Protein AF-A0A950TER3-F1 (afdb_monomer)

Mean predicted aligned error: 9.9 Å

Foldseek 3Di:
DDDDDDDDDDPPPPPPPPPDPPVCPLVVLVVQCVPPNDVSDAQLSVLVNLCVQLDVDDDCSVVSVVLCVVQPGNLSSLVPDLVVQVVRPPDDPSSSVSSPVVVVVVD

Nearest PDB structures (foldseek):
  1x2i-assembly1_B  TM=7.973E-01  e=2.161E-01  Pyrococcus furiosus
  7ryh-assembly1_o  TM=2.540E-01  e=9.254E+00  Acinetobacter baumannii AB0057

Radius of gyration: 22.09 Å; Cα contacts (8 Å, |Δi|>4): 72; chains: 1; bounding box: 86×27×36 Å

Sequence (107 aa):
MGDGASDERGRRGNLAEAPPHYHGHRARLRQRFREAGAEALPDYELLEMVLYGAFARGDTKPLAKELIRRFGSFAEVVAAPEARLAEVPGVGESVITMLKVVHAAAA

Structure (mmCIF, N/CA/C/O backbone):
data_AF-A0A950TER3-F1
#
_entry.id   AF-A0A950TER3-F1
#
loop_
_atom_site.group_PDB
_atom_site.id
_atom_site.type_symbol
_atom_site.label_atom_id
_atom_site.label_alt_id
_atom_site.label_comp_id
_atom_site.label_asym_id
_atom_site.label_entity_id
_atom_site.label_seq_id
_atom_site.pdbx_PDB_ins_code
_atom_site.Cartn_x
_atom_site.Cartn_y
_atom_site.Cartn_z
_atom_site.occupancy
_atom_site.B_iso_or_equiv
_atom_site.auth_seq_id
_atom_site.auth_comp_id
_atom_site.auth_asym_id
_atom_site.auth_atom_id
_atom_site.pdbx_PDB_model_num
ATOM 1 N N . MET A 1 1 ? 69.741 -15.206 -22.185 1.00 47.53 1 MET A N 1
ATOM 2 C CA . MET A 1 1 ? 68.967 -13.960 -22.013 1.00 47.53 1 MET A CA 1
ATOM 3 C C . MET A 1 1 ? 67.670 -14.106 -22.785 1.00 47.53 1 MET A C 1
ATOM 5 O O . MET A 1 1 ? 67.732 -14.357 -23.980 1.00 47.53 1 MET A O 1
ATOM 9 N N . GLY A 1 2 ? 66.536 -14.042 -22.093 1.00 45.31 2 GLY A N 1
ATOM 10 C CA . GLY A 1 2 ? 65.201 -14.301 -22.635 1.00 45.31 2 GLY A CA 1
ATOM 11 C C . GLY A 1 2 ? 64.256 -14.646 -21.490 1.00 45.31 2 GLY A C 1
ATOM 12 O O . GLY A 1 2 ? 63.948 -15.812 -21.279 1.00 45.31 2 GLY A O 1
ATOM 13 N N . ASP A 1 3 ? 63.953 -13.618 -20.698 1.00 43.03 3 ASP A N 1
ATOM 14 C CA . ASP A 1 3 ? 63.203 -13.614 -19.440 1.00 43.03 3 ASP A CA 1
ATOM 15 C C . ASP A 1 3 ? 61.713 -13.978 -19.556 1.00 43.03 3 ASP A C 1
ATOM 17 O O . ASP A 1 3 ? 61.081 -13.732 -20.581 1.00 43.03 3 ASP A O 1
ATOM 21 N N . GLY A 1 4 ? 61.151 -14.410 -18.415 1.00 38.81 4 GLY A N 1
ATOM 22 C CA . GLY A 1 4 ? 59.763 -14.134 -18.005 1.00 38.81 4 GLY A CA 1
ATOM 23 C C . GLY A 1 4 ? 58.787 -15.290 -18.228 1.00 38.81 4 GLY A C 1
ATOM 24 O O . GLY A 1 4 ? 58.114 -15.336 -19.246 1.00 38.81 4 GLY A O 1
ATOM 25 N N . ALA A 1 5 ? 58.701 -16.322 -17.386 1.00 46.72 5 ALA A N 1
ATOM 26 C CA . ALA A 1 5 ? 58.279 -16.316 -15.980 1.00 46.72 5 ALA A CA 1
ATOM 27 C C . ALA A 1 5 ? 56.917 -15.627 -15.725 1.00 46.72 5 ALA A C 1
ATOM 29 O O . ALA A 1 5 ? 56.823 -14.405 -15.628 1.00 46.72 5 ALA A O 1
ATOM 30 N N . SER A 1 6 ? 55.919 -16.491 -15.498 1.00 47.41 6 SER A N 1
ATOM 31 C CA . SER A 1 6 ? 54.804 -16.311 -14.557 1.00 47.41 6 SER A CA 1
ATOM 32 C C . SER A 1 6 ? 53.576 -15.530 -15.037 1.00 47.41 6 SER A C 1
ATOM 34 O O . SER A 1 6 ? 53.396 -14.342 -14.767 1.00 47.41 6 SER A O 1
ATOM 36 N N . ASP A 1 7 ? 52.678 -16.305 -15.653 1.00 52.28 7 ASP A N 1
ATOM 37 C CA . ASP A 1 7 ? 51.229 -16.255 -15.425 1.00 52.28 7 ASP A CA 1
ATOM 38 C C . ASP A 1 7 ? 50.915 -16.248 -13.906 1.00 52.28 7 ASP A C 1
ATOM 40 O O . ASP A 1 7 ? 51.741 -16.680 -13.105 1.00 52.28 7 ASP A O 1
ATOM 44 N N . GLU A 1 8 ? 49.731 -15.771 -13.520 1.00 48.38 8 GLU A N 1
ATOM 45 C CA . GLU A 1 8 ? 49.233 -15.549 -12.145 1.00 48.38 8 GLU A CA 1
ATOM 46 C C . GLU A 1 8 ? 49.584 -14.215 -11.461 1.00 48.38 8 GLU A C 1
ATOM 48 O O . GLU A 1 8 ? 50.263 -14.175 -10.437 1.00 48.38 8 GLU A O 1
ATOM 53 N N . ARG A 1 9 ? 48.973 -13.103 -11.896 1.00 42.94 9 ARG A N 1
ATOM 54 C CA . ARG A 1 9 ? 48.644 -11.998 -10.969 1.00 42.94 9 ARG A CA 1
ATOM 55 C C . ARG A 1 9 ? 47.291 -11.354 -11.277 1.00 42.94 9 ARG A C 1
ATOM 57 O O . ARG A 1 9 ? 47.178 -10.424 -12.063 1.00 42.94 9 ARG A O 1
ATOM 64 N N . GLY A 1 10 ? 46.277 -11.804 -10.537 1.00 41.12 10 GLY A N 1
ATOM 65 C CA . GLY A 1 10 ? 45.333 -10.888 -9.897 1.00 41.12 10 GLY A CA 1
ATOM 66 C C . GLY A 1 10 ? 44.169 -10.370 -10.737 1.00 41.12 10 GLY A C 1
ATOM 67 O O . GLY A 1 10 ? 43.985 -9.162 -10.847 1.00 41.12 10 GLY A O 1
ATOM 68 N N . ARG A 1 11 ? 43.271 -11.262 -11.173 1.00 50.19 11 ARG A N 1
ATOM 69 C CA . ARG A 1 11 ? 41.850 -10.912 -11.355 1.00 50.19 11 ARG A CA 1
ATOM 70 C C . ARG A 1 11 ? 41.221 -10.612 -9.987 1.00 50.19 11 ARG A C 1
ATOM 72 O O . ARG A 1 11 ? 40.426 -11.388 -9.467 1.00 50.19 11 ARG A O 1
ATOM 79 N N . ARG A 1 12 ? 41.588 -9.484 -9.374 1.00 49.56 12 ARG A N 1
ATOM 80 C CA . ARG A 1 12 ? 40.778 -8.890 -8.310 1.00 49.56 12 ARG A CA 1
ATOM 81 C C . ARG A 1 12 ? 39.575 -8.270 -8.997 1.00 49.56 12 ARG A C 1
ATOM 83 O O . ARG A 1 12 ? 39.641 -7.147 -9.487 1.00 49.56 12 ARG A O 1
ATOM 90 N N . GLY A 1 13 ? 38.508 -9.061 -9.089 1.00 44.25 13 GLY A N 1
ATOM 91 C CA . GLY A 1 13 ? 37.179 -8.546 -9.360 1.00 44.25 13 GLY A CA 1
ATOM 92 C C . GLY A 1 13 ? 36.923 -7.419 -8.374 1.00 44.25 13 GLY A C 1
ATOM 93 O O . GLY A 1 13 ? 36.813 -7.653 -7.172 1.00 44.25 13 GLY A O 1
ATOM 94 N N . ASN A 1 14 ? 36.906 -6.192 -8.882 1.00 48.75 14 ASN A N 1
ATOM 95 C CA . ASN A 1 14 ? 36.365 -5.088 -8.127 1.00 48.75 14 ASN A CA 1
ATOM 96 C C . ASN A 1 14 ? 34.866 -5.384 -8.069 1.00 48.75 14 ASN A C 1
ATOM 98 O O . ASN A 1 14 ? 34.182 -5.283 -9.091 1.00 48.75 14 ASN A O 1
ATOM 102 N N . LEU A 1 15 ? 34.394 -5.887 -6.924 1.00 54.62 15 LEU A N 1
ATOM 103 C CA . LEU A 1 15 ? 32.974 -5.977 -6.626 1.00 54.62 15 LEU A CA 1
ATOM 104 C C . LEU A 1 15 ? 32.456 -4.546 -6.687 1.00 54.62 15 LEU A C 1
ATOM 106 O O . LEU A 1 15 ? 32.565 -3.800 -5.719 1.00 54.62 15 LEU A O 1
ATOM 110 N N . ALA A 1 16 ? 31.972 -4.154 -7.863 1.00 51.31 16 ALA A N 1
ATOM 111 C CA . ALA A 1 16 ? 31.162 -2.969 -8.008 1.00 51.31 16 ALA A CA 1
ATOM 112 C C . ALA A 1 16 ? 30.045 -3.120 -6.978 1.00 51.31 16 ALA A C 1
ATOM 114 O O . ALA A 1 16 ? 29.252 -4.061 -7.071 1.00 51.31 16 ALA A O 1
ATOM 115 N N . GLU A 1 17 ? 30.059 -2.259 -5.959 1.00 54.59 17 GLU A N 1
ATOM 116 C CA . GLU A 1 17 ? 28.953 -2.116 -5.024 1.00 54.59 17 GLU A CA 1
ATOM 117 C C . GLU A 1 17 ? 27.681 -2.081 -5.862 1.00 54.59 17 GLU A C 1
ATOM 119 O O . GLU A 1 17 ? 27.512 -1.208 -6.720 1.00 54.59 17 GLU A O 1
ATOM 124 N N . ALA A 1 18 ? 26.852 -3.116 -5.705 1.00 49.53 18 ALA A N 1
ATOM 125 C CA . ALA A 1 18 ? 25.648 -3.249 -6.496 1.00 49.53 18 ALA A CA 1
ATOM 126 C C . ALA A 1 18 ? 24.857 -1.943 -6.334 1.00 49.53 18 ALA A C 1
ATOM 128 O O . ALA A 1 18 ? 24.638 -1.511 -5.196 1.00 49.53 18 ALA A O 1
ATOM 129 N N . PRO A 1 19 ? 24.467 -1.281 -7.437 1.00 48.09 19 PRO A N 1
ATOM 130 C CA . PRO A 1 19 ? 23.747 -0.025 -7.347 1.00 48.09 19 PRO A CA 1
ATOM 131 C C . PRO A 1 19 ? 22.515 -0.216 -6.453 1.00 48.09 19 PRO A C 1
ATOM 133 O O . PRO A 1 19 ? 21.927 -1.304 -6.469 1.00 48.09 19 PRO A O 1
ATOM 136 N N . PRO A 1 20 ? 22.122 0.811 -5.675 1.00 54.31 20 PRO A N 1
ATOM 137 C CA . PRO A 1 20 ? 21.060 0.703 -4.685 1.00 54.31 20 PRO A CA 1
ATOM 138 C C . PRO A 1 20 ? 19.860 -0.057 -5.257 1.00 54.31 20 PRO A C 1
ATOM 140 O O . PRO A 1 20 ? 19.307 0.347 -6.283 1.00 54.31 20 PRO A O 1
ATOM 143 N N . HIS A 1 21 ? 19.468 -1.161 -4.611 1.00 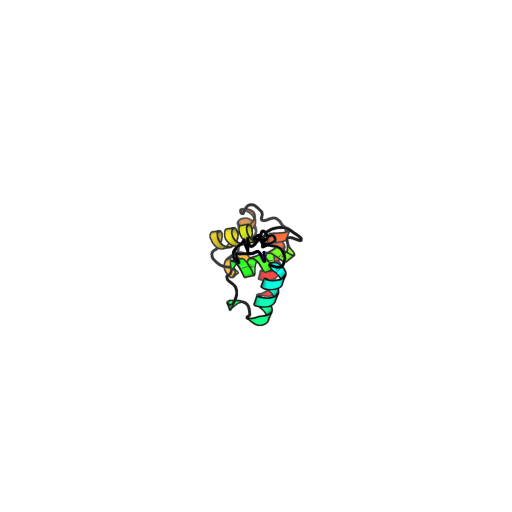57.06 21 HIS A N 1
ATOM 144 C CA . HIS A 1 21 ? 18.475 -2.124 -5.119 1.00 57.06 21 HIS A CA 1
ATOM 145 C C . HIS A 1 21 ? 17.118 -1.505 -5.518 1.00 57.06 21 HIS A C 1
ATOM 147 O O . HIS A 1 21 ? 16.329 -2.139 -6.223 1.00 57.06 21 HIS A O 1
ATOM 153 N N . TYR A 1 22 ? 16.861 -0.260 -5.113 1.00 56.94 22 TYR A N 1
ATOM 154 C CA . TYR A 1 22 ? 15.691 0.551 -5.442 1.00 56.94 22 TYR A CA 1
ATOM 155 C C . TYR A 1 22 ? 15.662 1.008 -6.912 1.00 56.94 22 TYR A C 1
ATOM 157 O O . TYR A 1 22 ? 14.581 1.146 -7.495 1.00 56.94 22 TYR A O 1
ATOM 165 N N . HIS A 1 23 ? 16.824 1.226 -7.543 1.00 59.94 23 HIS A N 1
ATOM 166 C CA . HIS A 1 23 ? 16.890 1.652 -8.940 1.00 59.94 23 HIS A CA 1
ATOM 167 C C . HIS A 1 23 ? 16.435 0.501 -9.852 1.00 59.94 23 HIS A C 1
ATOM 169 O O . HIS A 1 23 ? 17.014 -0.585 -9.912 1.00 59.94 23 HIS A O 1
ATOM 175 N N . GLY A 1 24 ? 15.300 0.714 -10.516 1.00 85.69 24 GLY A N 1
ATOM 176 C CA . GLY A 1 24 ? 14.664 -0.276 -11.383 1.00 85.69 24 GLY A CA 1
ATOM 177 C C . GLY A 1 24 ? 13.745 -1.278 -10.678 1.00 85.69 24 GLY A C 1
ATOM 178 O O . GLY A 1 24 ? 13.045 -1.998 -11.383 1.00 85.69 24 GLY A O 1
ATOM 179 N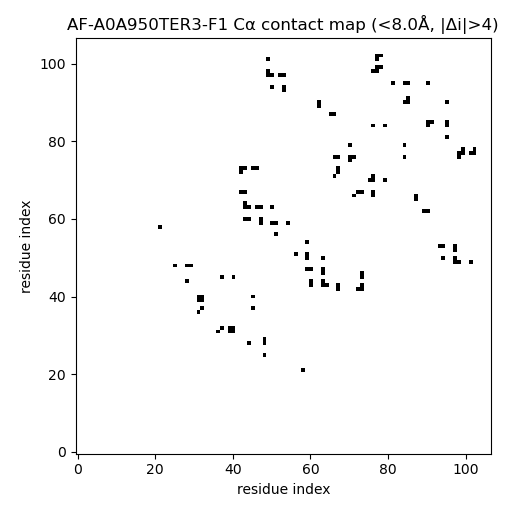 N . HIS A 1 25 ? 13.655 -1.305 -9.339 1.00 91.25 25 HIS A N 1
ATOM 180 C CA . HIS A 1 25 ? 12.724 -2.208 -8.631 1.00 91.25 25 HIS A CA 1
ATOM 181 C C . HIS A 1 25 ? 11.282 -1.986 -9.082 1.00 91.25 25 HIS A C 1
ATOM 183 O O . HIS A 1 25 ? 10.636 -2.917 -9.554 1.00 91.25 25 HIS A O 1
ATOM 189 N N . ARG A 1 26 ? 10.830 -0.723 -9.094 1.00 93.75 26 ARG A N 1
ATOM 190 C CA . ARG A 1 26 ? 9.479 -0.367 -9.559 1.00 93.75 26 ARG A CA 1
ATOM 191 C C . ARG A 1 26 ? 9.210 -0.830 -10.996 1.00 93.75 26 ARG A C 1
ATOM 193 O O . ARG A 1 26 ? 8.097 -1.233 -11.315 1.00 93.75 26 ARG A O 1
ATOM 200 N N . ALA A 1 27 ? 10.218 -0.761 -11.870 1.00 94.06 27 ALA A N 1
ATOM 201 C CA . ALA A 1 27 ? 10.095 -1.183 -13.265 1.00 94.06 27 ALA A CA 1
ATOM 202 C C . ALA A 1 27 ? 10.017 -2.711 -13.389 1.00 94.06 27 ALA A C 1
ATOM 204 O O . ALA A 1 27 ? 9.092 -3.211 -14.025 1.00 94.06 27 ALA A O 1
ATOM 205 N N . ARG A 1 28 ? 10.921 -3.441 -12.721 1.00 94.69 28 ARG A N 1
ATOM 206 C CA . ARG A 1 28 ? 10.919 -4.913 -12.678 1.00 94.69 28 ARG A CA 1
ATOM 207 C C . ARG A 1 28 ? 9.635 -5.460 -12.065 1.00 94.69 28 ARG A C 1
ATOM 209 O O . ARG A 1 28 ? 9.116 -6.468 -12.526 1.00 94.69 28 ARG A O 1
ATOM 216 N N . LEU A 1 29 ? 9.108 -4.791 -11.044 1.00 95.75 29 LEU A N 1
ATOM 217 C CA . LEU A 1 29 ? 7.885 -5.210 -10.378 1.00 95.75 29 LEU A CA 1
ATOM 218 C C . LEU A 1 29 ? 6.654 -5.032 -11.277 1.00 95.75 29 LEU A C 1
ATOM 220 O O . LEU A 1 29 ? 5.893 -5.976 -11.464 1.00 95.75 29 LEU A O 1
ATOM 224 N N . ARG A 1 30 ? 6.527 -3.874 -11.943 1.00 95.94 30 ARG A N 1
ATOM 225 C CA . ARG A 1 30 ? 5.496 -3.659 -12.974 1.00 95.94 30 ARG A CA 1
ATOM 226 C C . ARG A 1 30 ? 5.616 -4.630 -14.146 1.00 95.94 30 ARG A C 1
ATOM 228 O O . ARG A 1 30 ? 4.605 -4.992 -14.736 1.00 95.94 30 ARG A O 1
ATOM 235 N N . GLN A 1 31 ? 6.837 -4.995 -14.530 1.00 97.12 31 GLN A N 1
ATOM 236 C CA . GLN A 1 31 ? 7.063 -5.977 -15.585 1.00 97.12 31 GLN A CA 1
ATOM 237 C C . GLN A 1 31 ? 6.546 -7.354 -15.160 1.00 97.12 31 GLN A C 1
ATOM 239 O O . GLN A 1 31 ? 5.665 -7.879 -15.832 1.00 97.12 31 GLN A O 1
ATOM 244 N N . ARG A 1 32 ? 6.992 -7.865 -14.004 1.00 97.50 32 ARG A N 1
ATOM 245 C CA . ARG A 1 32 ? 6.524 -9.144 -13.448 1.00 97.50 32 ARG A CA 1
ATOM 246 C C . ARG A 1 32 ? 5.001 -9.205 -13.329 1.00 97.50 32 ARG A C 1
ATOM 248 O O . ARG A 1 32 ? 4.411 -10.177 -13.779 1.00 97.50 32 ARG A O 1
ATOM 255 N N . PHE A 1 33 ? 4.368 -8.153 -12.804 1.00 97.56 33 PHE A N 1
ATOM 256 C CA . PHE A 1 33 ? 2.907 -8.095 -12.692 1.00 97.56 33 PHE A CA 1
ATOM 257 C C . PHE A 1 33 ? 2.202 -8.217 -14.051 1.00 97.56 33 PHE A C 1
ATOM 259 O O . PHE A 1 33 ? 1.226 -8.945 -14.180 1.00 97.56 33 PHE A O 1
ATOM 266 N N . ARG A 1 34 ? 2.691 -7.516 -15.082 1.00 97.44 34 ARG A N 1
ATOM 267 C CA . ARG A 1 34 ? 2.078 -7.555 -16.421 1.00 97.44 34 ARG A CA 1
ATOM 268 C C . ARG A 1 34 ? 2.301 -8.878 -17.150 1.00 97.44 34 ARG A C 1
ATOM 270 O O . ARG A 1 34 ? 1.466 -9.250 -17.962 1.00 97.44 34 ARG A O 1
ATOM 277 N N . GLU A 1 35 ? 3.421 -9.546 -16.896 1.00 97.88 35 GLU A N 1
ATOM 278 C CA . GLU A 1 35 ? 3.779 -10.804 -17.559 1.00 97.88 35 GLU A CA 1
ATOM 279 C C . GLU A 1 35 ? 3.140 -12.023 -16.889 1.00 97.88 35 GLU A C 1
ATOM 281 O O . GLU A 1 35 ? 2.691 -12.932 -17.581 1.00 97.88 35 GLU A O 1
ATOM 286 N N . ALA A 1 36 ? 3.097 -12.047 -15.555 1.00 96.75 36 ALA A N 1
ATOM 287 C CA . ALA A 1 36 ? 2.731 -13.232 -14.781 1.00 96.75 36 ALA A CA 1
ATOM 288 C C . ALA A 1 36 ? 1.511 -13.031 -13.860 1.00 96.75 36 ALA A C 1
ATOM 290 O O . ALA A 1 36 ? 1.069 -13.978 -13.213 1.00 96.75 36 ALA A O 1
ATOM 291 N N . GLY A 1 37 ? 0.935 -11.826 -13.823 1.00 96.44 37 GLY A N 1
ATOM 292 C CA . GLY A 1 37 ? -0.260 -11.518 -13.041 1.00 96.44 37 GLY A CA 1
ATOM 293 C C . GLY A 1 37 ? 0.002 -11.310 -11.547 1.00 96.44 37 GLY A C 1
ATOM 294 O O . GLY A 1 37 ? 1.145 -11.238 -11.091 1.00 96.44 37 GLY A O 1
ATOM 295 N N . ALA A 1 38 ? -1.088 -11.180 -10.786 1.00 94.75 38 ALA A N 1
ATOM 296 C CA . ALA A 1 38 ? -1.043 -10.897 -9.351 1.00 94.75 38 ALA A CA 1
ATOM 297 C C . ALA A 1 38 ? -0.444 -12.053 -8.533 1.00 94.75 38 ALA A C 1
ATOM 299 O O . ALA A 1 38 ? 0.369 -11.802 -7.652 1.00 94.75 38 ALA A O 1
ATOM 300 N N . GLU A 1 39 ? -0.765 -13.301 -8.886 1.00 95.44 39 GLU A N 1
ATOM 301 C CA . GLU A 1 39 ? -0.300 -14.516 -8.187 1.00 95.44 39 GLU A CA 1
ATOM 302 C C . GLU A 1 39 ? 1.225 -14.704 -8.222 1.00 95.44 39 GLU A C 1
ATOM 304 O O . GLU A 1 39 ? 1.800 -15.441 -7.424 1.00 95.44 39 GLU A O 1
ATOM 309 N N . ALA A 1 40 ? 1.907 -14.033 -9.153 1.00 94.88 40 ALA A N 1
ATOM 310 C CA . ALA A 1 40 ? 3.361 -14.063 -9.255 1.00 94.88 40 ALA A CA 1
ATOM 311 C C . ALA A 1 40 ? 4.061 -13.136 -8.249 1.00 94.88 40 ALA A C 1
ATOM 313 O O . ALA A 1 40 ? 5.295 -13.131 -8.174 1.00 94.88 40 ALA A O 1
ATOM 314 N N . LEU A 1 41 ? 3.301 -12.323 -7.513 1.00 97.31 41 LEU A N 1
ATOM 315 C CA . LEU A 1 41 ? 3.812 -11.369 -6.545 1.00 97.31 41 LEU A CA 1
ATOM 316 C C . LEU A 1 41 ? 3.284 -11.694 -5.144 1.00 97.31 41 LEU A C 1
ATOM 318 O O . LEU A 1 41 ? 2.094 -11.934 -4.975 1.00 97.31 41 LEU A O 1
ATOM 322 N N . PRO A 1 42 ? 4.135 -11.641 -4.109 1.00 97.94 42 PRO A N 1
ATOM 323 C CA . PRO A 1 42 ? 3.652 -11.657 -2.741 1.00 97.94 42 PRO A CA 1
ATOM 324 C C . PRO A 1 42 ? 2.880 -10.366 -2.435 1.00 97.94 42 PRO A C 1
ATOM 326 O O . PRO A 1 42 ? 3.183 -9.296 -2.968 1.00 97.94 42 PRO A O 1
ATOM 329 N N . ASP A 1 43 ? 1.956 -10.440 -1.482 1.00 98.38 43 ASP A N 1
ATOM 330 C CA . ASP A 1 43 ? 1.066 -9.340 -1.094 1.00 98.38 43 ASP A CA 1
ATOM 331 C C . ASP A 1 43 ? 1.766 -8.005 -0.828 1.00 98.38 43 ASP A C 1
ATOM 333 O O . ASP A 1 43 ? 1.284 -6.948 -1.234 1.00 98.38 43 ASP A O 1
ATOM 337 N N . TYR A 1 44 ? 2.925 -8.028 -0.164 1.00 98.50 44 TYR A N 1
ATOM 338 C CA . TYR A 1 44 ? 3.654 -6.792 0.117 1.00 98.50 44 TYR A CA 1
ATOM 339 C C . TYR A 1 44 ? 4.199 -6.142 -1.163 1.00 98.50 44 TYR A C 1
ATOM 341 O O . TYR A 1 44 ? 4.305 -4.922 -1.213 1.00 98.50 44 TYR A O 1
ATOM 349 N N . GLU A 1 45 ? 4.520 -6.915 -2.204 1.00 98.25 45 GLU A N 1
ATOM 350 C CA . GLU A 1 45 ? 4.948 -6.367 -3.492 1.00 98.25 45 GLU A CA 1
ATOM 351 C C . GLU A 1 45 ? 3.753 -5.792 -4.275 1.00 98.25 45 GLU A C 1
ATOM 353 O O . GLU A 1 45 ? 3.873 -4.720 -4.870 1.00 98.25 45 GLU A O 1
ATOM 358 N N . LEU A 1 46 ? 2.573 -6.423 -4.212 1.00 98.06 46 LEU A N 1
ATOM 359 C CA . LEU A 1 46 ? 1.335 -5.816 -4.728 1.00 98.06 46 LEU A CA 1
ATOM 360 C C . LEU A 1 46 ? 1.044 -4.486 -4.022 1.00 98.06 46 LEU A C 1
ATOM 362 O O . LEU A 1 46 ? 0.727 -3.480 -4.660 1.00 98.06 46 LEU A O 1
ATOM 366 N N . LEU A 1 47 ? 1.239 -4.451 -2.706 1.00 98.44 47 LEU A N 1
ATOM 367 C CA . LEU A 1 47 ? 1.050 -3.250 -1.908 1.00 98.44 47 LEU A CA 1
ATOM 368 C C . LEU A 1 47 ? 2.080 -2.162 -2.233 1.00 98.44 47 LEU A C 1
ATOM 370 O O . LEU A 1 47 ? 1.712 -0.995 -2.345 1.00 98.44 47 LEU A O 1
ATOM 374 N N . GLU A 1 48 ? 3.349 -2.512 -2.461 1.00 98.12 48 GLU A N 1
ATOM 375 C CA . GLU A 1 48 ? 4.350 -1.559 -2.953 1.00 98.12 48 GLU A CA 1
ATOM 376 C C . GLU A 1 48 ? 3.884 -0.871 -4.246 1.00 98.12 48 GLU A C 1
ATOM 378 O O . GLU A 1 48 ? 4.016 0.348 -4.362 1.00 98.12 48 GLU A O 1
ATOM 383 N N . MET A 1 49 ? 3.291 -1.612 -5.191 1.00 96.94 49 MET A N 1
ATOM 384 C CA . MET A 1 49 ? 2.786 -1.033 -6.442 1.00 96.94 49 MET A CA 1
ATOM 385 C C . MET A 1 49 ? 1.694 0.013 -6.214 1.00 96.94 49 MET A C 1
ATOM 387 O O . MET A 1 49 ? 1.718 1.057 -6.868 1.00 96.94 49 MET A O 1
ATOM 391 N N . VAL A 1 50 ? 0.784 -0.228 -5.269 1.00 97.50 50 VAL A N 1
ATOM 392 C CA . VAL A 1 50 ? -0.236 0.751 -4.867 1.00 97.50 50 VAL A CA 1
ATOM 393 C C . VAL A 1 50 ? 0.424 1.976 -4.228 1.00 97.50 50 VAL A C 1
ATOM 395 O O . VAL A 1 50 ? 0.156 3.114 -4.617 1.00 97.50 50 VAL A O 1
ATOM 398 N N . LEU A 1 51 ? 1.369 1.765 -3.308 1.00 97.69 51 LEU A N 1
ATOM 399 C CA . LEU A 1 51 ? 2.083 2.843 -2.616 1.00 97.69 51 LEU A CA 1
ATOM 400 C C . LEU A 1 51 ? 2.924 3.713 -3.561 1.00 97.69 51 LEU A C 1
ATOM 402 O O . LEU A 1 51 ? 3.183 4.877 -3.254 1.00 97.69 51 LEU A O 1
ATOM 406 N N . TYR A 1 52 ? 3.307 3.221 -4.740 1.00 95.69 52 TYR A N 1
ATOM 407 C CA . TYR A 1 52 ? 3.974 4.047 -5.747 1.00 95.69 52 TYR A CA 1
ATOM 408 C C . TYR A 1 52 ? 3.117 5.218 -6.242 1.00 95.69 52 TYR A C 1
ATOM 410 O O . TYR A 1 52 ? 3.692 6.221 -6.662 1.00 95.69 52 TYR A O 1
ATOM 418 N N . GLY A 1 53 ? 1.786 5.108 -6.176 1.00 94.06 53 GLY A N 1
ATOM 419 C CA . GLY A 1 53 ? 0.865 6.206 -6.478 1.00 94.06 53 GLY A CA 1
ATOM 420 C C . GLY A 1 53 ? 0.819 7.277 -5.383 1.00 94.06 53 GLY A C 1
ATOM 421 O O . GLY A 1 53 ? 0.571 8.440 -5.682 1.00 94.06 53 GLY A O 1
ATOM 422 N N . ALA A 1 54 ? 1.105 6.906 -4.131 1.00 96.19 54 ALA A N 1
ATOM 423 C CA . ALA A 1 54 ? 1.151 7.831 -2.998 1.00 96.19 54 ALA A CA 1
ATOM 424 C C . ALA A 1 54 ? 2.541 8.466 -2.798 1.00 96.19 54 ALA A C 1
ATOM 426 O O . ALA A 1 54 ? 2.646 9.589 -2.309 1.00 96.19 54 ALA A O 1
ATOM 427 N N . PHE A 1 55 ? 3.610 7.767 -3.196 1.00 94.19 55 PHE A N 1
ATOM 428 C CA . PHE A 1 55 ? 4.995 8.206 -3.019 1.00 94.19 55 PHE A CA 1
ATOM 429 C C . PHE A 1 55 ? 5.739 8.329 -4.352 1.00 94.19 55 PHE A C 1
ATOM 431 O O . PHE A 1 55 ? 6.145 7.328 -4.958 1.00 94.19 55 PHE A O 1
ATOM 438 N N . ALA A 1 56 ? 6.033 9.572 -4.751 1.00 89.25 56 ALA A N 1
ATOM 439 C CA 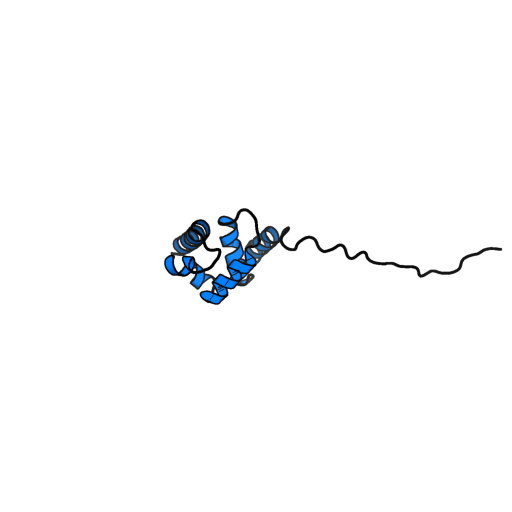. ALA A 1 56 ? 6.818 9.870 -5.951 1.00 89.25 56 ALA A CA 1
ATOM 440 C C . ALA A 1 56 ? 8.256 9.317 -5.883 1.00 89.25 56 ALA A C 1
ATOM 442 O O . ALA A 1 56 ? 8.833 8.936 -6.902 1.00 89.25 56 ALA A O 1
ATOM 443 N N . ARG A 1 57 ? 8.848 9.277 -4.681 1.00 88.62 57 ARG A N 1
ATOM 444 C CA . ARG A 1 57 ? 10.205 8.779 -4.400 1.00 88.62 57 ARG A CA 1
ATOM 445 C C . ARG A 1 57 ? 10.237 8.106 -3.025 1.00 88.62 57 ARG A C 1
ATOM 447 O O . ARG A 1 57 ? 9.338 8.321 -2.221 1.00 88.62 57 ARG A O 1
ATOM 454 N N . GLY A 1 58 ? 11.285 7.329 -2.765 1.00 88.56 58 GLY A N 1
ATOM 455 C CA . GLY A 1 58 ? 11.492 6.635 -1.490 1.00 88.56 58 GLY A CA 1
ATOM 456 C C . GLY A 1 58 ? 11.214 5.132 -1.548 1.00 88.56 58 GLY A C 1
ATOM 457 O O . GLY A 1 58 ? 10.665 4.620 -2.535 1.00 88.56 58 GLY A O 1
ATOM 458 N N . ASP A 1 59 ? 11.645 4.448 -0.487 1.00 92.62 59 ASP A N 1
ATOM 459 C CA . ASP A 1 59 ? 11.459 3.012 -0.284 1.00 92.62 59 ASP A CA 1
ATOM 460 C C . ASP A 1 59 ? 10.109 2.739 0.394 1.00 92.62 59 ASP A C 1
ATOM 462 O O . ASP A 1 59 ? 9.869 3.142 1.530 1.00 92.62 59 ASP A O 1
ATOM 466 N N . THR A 1 60 ? 9.213 2.064 -0.322 1.00 96.44 60 THR A N 1
ATOM 467 C CA . THR A 1 60 ? 7.872 1.702 0.158 1.00 96.44 60 THR A CA 1
ATOM 468 C C . THR A 1 60 ? 7.835 0.324 0.806 1.00 96.44 60 THR A C 1
ATOM 470 O O . THR A 1 60 ? 6.835 -0.027 1.431 1.00 96.44 60 THR A O 1
ATOM 473 N N . LYS A 1 61 ? 8.899 -0.475 0.667 1.00 96.44 61 LYS A N 1
ATOM 474 C CA . LYS A 1 61 ? 8.935 -1.859 1.138 1.00 96.44 61 LYS A CA 1
ATOM 475 C C . LYS A 1 61 ? 8.760 -1.982 2.656 1.00 96.44 61 LYS A C 1
ATOM 477 O O . LYS A 1 61 ? 7.998 -2.862 3.064 1.00 96.44 61 LYS A O 1
ATOM 482 N N . PRO A 1 62 ? 9.386 -1.140 3.507 1.00 98.06 62 PRO A N 1
ATOM 483 C CA . PRO A 1 62 ? 9.162 -1.205 4.950 1.00 98.06 62 PRO A CA 1
ATOM 484 C C . PRO A 1 62 ? 7.695 -0.968 5.319 1.00 98.06 62 PRO A C 1
ATOM 486 O O . PRO A 1 62 ? 7.125 -1.749 6.076 1.00 98.06 62 PRO A O 1
ATOM 489 N N . LEU A 1 63 ? 7.066 0.049 4.720 1.00 98.50 63 LEU A N 1
ATOM 490 C CA . LEU A 1 63 ? 5.664 0.372 4.975 1.00 98.50 63 LEU A CA 1
ATOM 491 C C . LEU A 1 63 ? 4.726 -0.737 4.486 1.00 98.50 63 LEU A C 1
ATOM 493 O O . LEU A 1 63 ? 3.825 -1.142 5.215 1.00 98.50 63 LEU A O 1
ATOM 497 N N . ALA A 1 64 ? 4.960 -1.271 3.284 1.00 98.56 64 ALA A N 1
ATOM 498 C CA . ALA A 1 64 ? 4.170 -2.376 2.754 1.00 98.56 64 ALA A CA 1
ATOM 499 C C . ALA A 1 64 ? 4.227 -3.603 3.678 1.00 98.56 64 ALA A C 1
ATOM 501 O O . ALA A 1 64 ? 3.196 -4.175 4.022 1.00 98.56 64 ALA A O 1
ATO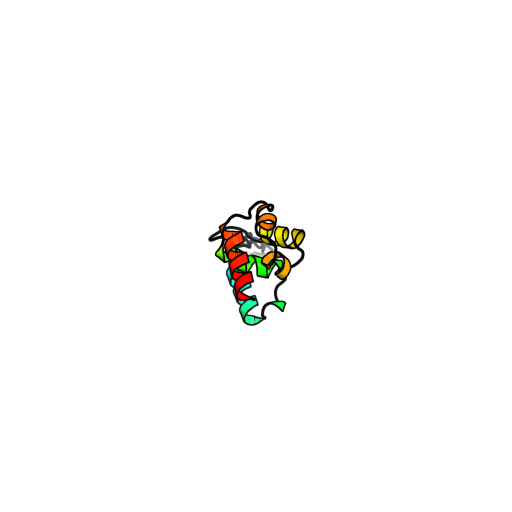M 502 N N . LYS A 1 65 ? 5.421 -3.982 4.144 1.00 98.69 65 LYS A N 1
ATOM 503 C CA . LYS A 1 65 ? 5.575 -5.102 5.080 1.00 98.69 65 LYS A CA 1
ATOM 504 C C . LYS A 1 65 ? 4.896 -4.851 6.421 1.00 98.69 65 LYS A C 1
ATOM 506 O O . LYS A 1 65 ? 4.298 -5.777 6.959 1.00 98.69 65 LYS A O 1
ATOM 511 N N . GLU A 1 66 ? 4.982 -3.637 6.953 1.00 98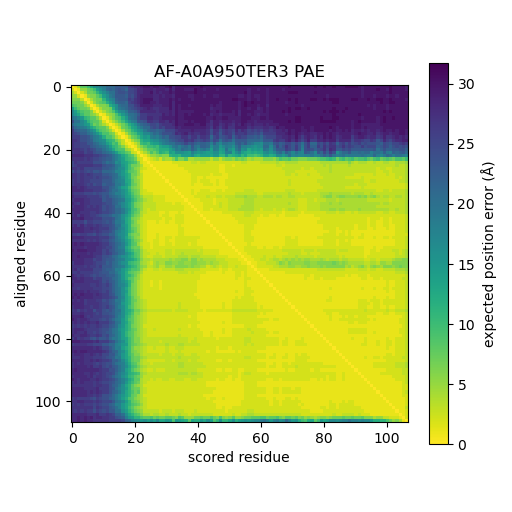.75 66 GLU A N 1
ATOM 512 C CA . GLU A 1 66 ? 4.330 -3.287 8.217 1.00 98.75 66 GLU A CA 1
ATOM 513 C C . GLU A 1 66 ? 2.802 -3.365 8.108 1.00 98.75 66 GLU A C 1
ATOM 515 O O . GLU A 1 66 ? 2.144 -3.932 8.980 1.00 98.75 66 GLU A O 1
ATOM 520 N N . LEU A 1 67 ? 2.238 -2.878 7.002 1.00 98.81 67 LEU A N 1
ATOM 521 C CA . LEU A 1 67 ? 0.810 -2.993 6.716 1.00 98.81 67 LEU A CA 1
ATOM 522 C C . LEU A 1 67 ? 0.375 -4.461 6.608 1.00 98.81 67 LEU A C 1
ATOM 524 O O . LEU A 1 67 ? -0.568 -4.864 7.285 1.00 98.81 67 LEU A O 1
ATOM 528 N N . ILE A 1 68 ? 1.097 -5.287 5.846 1.00 98.75 68 ILE A N 1
ATOM 529 C CA . ILE A 1 68 ? 0.807 -6.727 5.755 1.00 98.75 68 ILE A CA 1
ATOM 530 C C . ILE A 1 68 ? 0.917 -7.404 7.123 1.00 98.75 68 ILE A C 1
ATOM 532 O O . ILE A 1 68 ? 0.044 -8.177 7.498 1.00 98.75 68 ILE A O 1
ATOM 536 N N . ARG A 1 69 ? 1.933 -7.072 7.923 1.00 98.62 69 ARG A N 1
ATOM 537 C CA . ARG A 1 69 ? 2.092 -7.618 9.277 1.00 98.62 69 ARG A CA 1
ATOM 538 C C . ARG A 1 69 ? 0.914 -7.261 10.190 1.00 98.62 69 ARG A C 1
ATOM 540 O O . ARG A 1 69 ? 0.546 -8.070 11.037 1.00 98.62 69 ARG A O 1
ATOM 547 N N . ARG A 1 70 ? 0.352 -6.055 10.059 1.00 98.50 70 ARG A N 1
ATOM 548 C CA . ARG A 1 70 ? -0.747 -5.567 10.907 1.00 98.50 70 ARG A CA 1
ATOM 549 C C . ARG A 1 70 ? -2.118 -6.081 10.476 1.00 98.50 70 ARG A C 1
ATOM 551 O O . ARG A 1 70 ? -2.945 -6.342 11.344 1.00 98.50 70 ARG A O 1
ATOM 558 N N . PHE A 1 71 ? -2.366 -6.179 9.173 1.00 98.62 71 PHE A N 1
ATOM 559 C CA . PHE A 1 71 ? -3.696 -6.468 8.623 1.00 98.62 71 PHE A CA 1
ATOM 560 C C . PHE A 1 71 ? -3.821 -7.871 8.016 1.00 98.62 71 PHE A C 1
ATOM 562 O O . PHE A 1 71 ? -4.926 -8.378 7.902 1.00 98.62 71 PHE A O 1
ATOM 569 N N . GLY A 1 72 ? 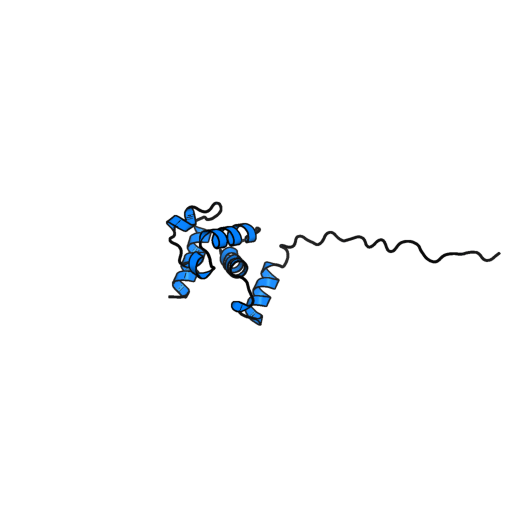-2.712 -8.537 7.694 1.00 98.38 72 GLY A N 1
ATOM 570 C CA . GLY A 1 72 ? -2.669 -9.938 7.271 1.00 98.38 72 GLY A CA 1
ATOM 571 C C . GLY A 1 72 ? -2.344 -10.125 5.792 1.00 98.38 72 GLY A C 1
ATOM 572 O O . GLY A 1 72 ? -1.358 -10.785 5.474 1.00 98.38 72 GLY A O 1
ATOM 573 N N . SER A 1 73 ? -3.143 -9.542 4.896 1.00 98.31 73 SER A N 1
ATOM 574 C CA . SER A 1 73 ? -3.014 -9.723 3.442 1.00 98.31 73 SER A CA 1
ATOM 575 C C . SER A 1 73 ? -3.195 -8.416 2.671 1.00 98.31 73 SER A C 1
ATOM 577 O O . SER A 1 73 ? -3.623 -7.403 3.228 1.00 98.31 73 SER A O 1
ATOM 579 N N . PHE A 1 74 ? -2.897 -8.429 1.372 1.00 98.31 74 PHE A N 1
ATOM 580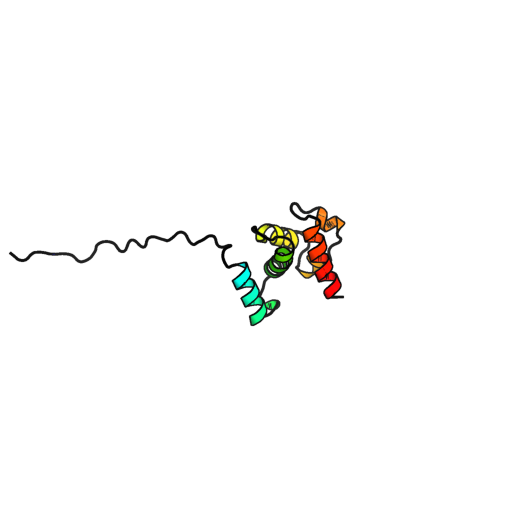 C CA . PHE A 1 74 ? -3.152 -7.295 0.481 1.00 98.31 74 PHE A CA 1
ATOM 581 C C . PHE A 1 74 ? -4.631 -6.881 0.506 1.00 98.31 74 PHE A C 1
ATOM 583 O O . PHE A 1 74 ? -4.939 -5.699 0.664 1.00 98.31 74 PHE A O 1
ATOM 590 N N . ALA A 1 75 ? -5.538 -7.858 0.409 1.00 97.50 75 ALA A N 1
ATOM 591 C CA . ALA A 1 75 ? -6.978 -7.620 0.442 1.00 97.50 75 ALA A CA 1
ATOM 592 C C . ALA A 1 75 ? -7.418 -6.993 1.774 1.00 97.50 75 ALA A C 1
ATOM 594 O O . ALA A 1 75 ? -8.144 -5.998 1.773 1.00 97.50 75 ALA A O 1
ATOM 595 N N . GLU A 1 76 ? -6.911 -7.507 2.899 1.00 98.44 76 GLU A N 1
ATOM 596 C CA . GLU A 1 76 ? -7.225 -6.974 4.228 1.00 98.44 76 GLU A CA 1
ATOM 597 C C . GLU A 1 76 ? -6.695 -5.546 4.419 1.00 98.44 76 GLU A C 1
ATOM 599 O O . GLU A 1 76 ? -7.387 -4.705 4.989 1.00 98.44 76 GLU A O 1
ATOM 604 N N . VAL A 1 77 ? -5.507 -5.214 3.897 1.00 98.62 77 VAL A N 1
ATOM 605 C CA . VAL A 1 77 ? -4.979 -3.836 3.943 1.00 98.62 77 VAL A CA 1
ATOM 606 C C . VAL A 1 77 ? -5.869 -2.872 3.155 1.00 98.62 77 VAL A C 1
ATOM 608 O O . VAL A 1 77 ? -6.178 -1.781 3.635 1.00 98.62 77 VAL A O 1
ATOM 611 N N . VAL A 1 78 ? -6.287 -3.254 1.947 1.00 98.12 78 VAL A N 1
ATOM 612 C CA . VAL A 1 78 ? -7.142 -2.424 1.084 1.00 98.12 78 VAL A CA 1
ATOM 613 C C . VAL A 1 78 ? -8.521 -2.204 1.727 1.00 98.12 78 VAL A C 1
ATOM 615 O O . VAL A 1 78 ? -9.038 -1.079 1.735 1.00 98.12 78 VAL A O 1
ATOM 618 N N . ALA A 1 79 ? -9.085 -3.249 2.336 1.00 98.00 79 ALA A N 1
ATOM 619 C CA . ALA A 1 79 ? -10.376 -3.208 3.018 1.00 98.00 79 ALA A CA 1
ATOM 620 C C . ALA A 1 79 ? -10.334 -2.532 4.404 1.00 98.00 79 ALA A C 1
ATOM 622 O O . ALA A 1 79 ? -11.365 -2.055 4.879 1.00 98.00 79 ALA A O 1
ATOM 623 N N . ALA A 1 80 ? -9.166 -2.427 5.046 1.00 98.50 80 ALA A N 1
ATOM 624 C CA . ALA A 1 80 ? -9.034 -1.925 6.416 1.00 98.50 80 ALA A CA 1
ATOM 625 C C . ALA A 1 80 ? -9.654 -0.524 6.618 1.00 98.50 80 ALA A C 1
ATOM 627 O O . ALA A 1 80 ? -9.440 0.360 5.786 1.00 98.50 80 ALA A O 1
ATOM 628 N N .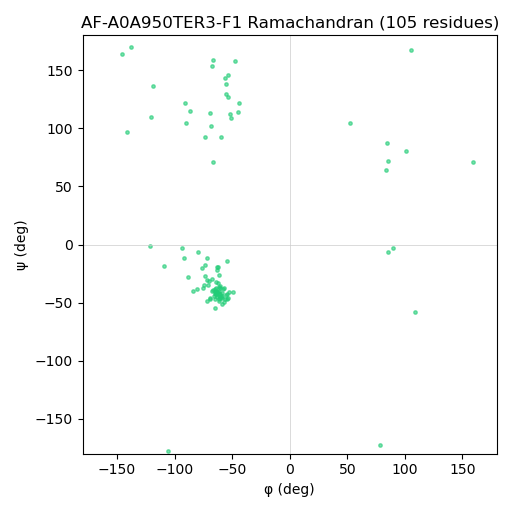 PRO A 1 81 ? -10.367 -0.254 7.729 1.00 98.25 81 PRO A N 1
ATOM 629 C CA . PRO A 1 81 ? -10.922 1.071 8.010 1.00 98.25 81 PRO A CA 1
ATOM 630 C C . PRO A 1 81 ? -9.856 2.175 8.018 1.00 98.25 81 PRO A C 1
ATOM 632 O O . PRO A 1 81 ? -8.756 1.973 8.533 1.00 98.25 81 PRO A O 1
ATOM 635 N N . GLU A 1 82 ? -10.195 3.368 7.521 1.00 98.56 82 GLU A N 1
ATOM 636 C CA . GLU A 1 82 ? -9.253 4.499 7.424 1.00 98.56 82 GLU A CA 1
ATOM 637 C C . GLU A 1 82 ? -8.617 4.857 8.771 1.00 98.56 82 GLU A C 1
ATOM 639 O O . GLU A 1 82 ? -7.401 5.013 8.857 1.00 98.56 82 GLU A O 1
ATOM 644 N N . ALA A 1 83 ? -9.418 4.882 9.842 1.00 98.31 83 ALA A N 1
ATOM 645 C CA . ALA A 1 83 ? -8.931 5.147 11.194 1.00 98.31 83 ALA A CA 1
ATOM 646 C C . ALA A 1 83 ? -7.851 4.144 11.637 1.00 98.31 83 ALA A C 1
ATOM 648 O O . ALA A 1 83 ? -6.868 4.532 12.257 1.00 98.31 83 ALA A O 1
ATOM 649 N N . ARG A 1 84 ? -7.987 2.863 11.266 1.00 98.44 84 ARG A N 1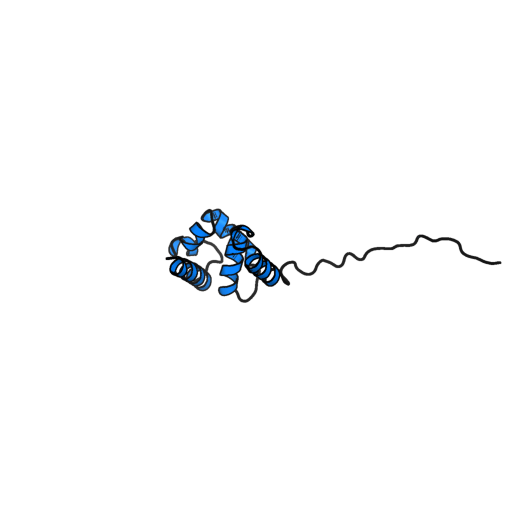
ATOM 650 C CA . ARG A 1 84 ? -7.002 1.819 11.592 1.00 98.44 84 ARG A CA 1
ATOM 651 C C . ARG A 1 84 ? -5.739 1.938 10.745 1.00 98.44 84 ARG A C 1
ATOM 653 O O . ARG A 1 84 ? -4.654 1.644 11.241 1.00 98.44 84 ARG A O 1
ATOM 660 N N . LEU A 1 85 ? -5.867 2.351 9.485 1.00 98.69 85 LEU A N 1
ATOM 661 C CA . LEU A 1 85 ? -4.726 2.626 8.609 1.00 98.69 85 LEU A CA 1
ATOM 662 C C . LEU A 1 85 ? -3.896 3.802 9.144 1.00 98.69 85 LEU A C 1
ATOM 664 O O . LEU A 1 85 ? -2.673 3.700 9.202 1.00 98.69 85 LEU A O 1
ATOM 668 N N . ALA A 1 86 ? -4.554 4.870 9.605 1.00 98.31 86 ALA A N 1
ATOM 669 C CA . ALA A 1 86 ? -3.911 6.062 10.163 1.00 98.31 86 ALA A CA 1
ATOM 670 C C . ALA A 1 86 ? -3.100 5.800 11.451 1.00 98.31 86 ALA A C 1
ATOM 672 O O . ALA A 1 86 ? -2.219 6.582 11.796 1.00 98.31 86 ALA A O 1
ATOM 673 N N . GLU A 1 87 ? -3.345 4.688 12.151 1.00 98.19 87 GLU A N 1
ATOM 674 C CA . GLU A 1 87 ? -2.550 4.272 13.318 1.00 98.19 87 GLU A CA 1
ATOM 675 C C . GLU A 1 87 ? -1.144 3.761 12.945 1.00 98.19 87 GLU A C 1
ATOM 677 O O . GLU A 1 87 ? -0.322 3.520 13.833 1.00 98.19 87 GLU A O 1
ATOM 682 N N . VAL A 1 88 ? -0.860 3.522 11.659 1.00 98.50 88 VAL A N 1
ATOM 683 C CA . VAL A 1 88 ? 0.429 2.992 11.196 1.00 98.50 88 VAL A CA 1
ATOM 684 C C . VAL A 1 88 ? 1.389 4.142 10.868 1.00 98.50 88 VAL A C 1
ATOM 686 O O . VAL A 1 88 ? 1.099 4.948 9.982 1.00 98.50 88 VAL A O 1
ATOM 689 N N . PRO A 1 89 ? 2.568 4.218 11.515 1.00 98.00 89 PRO A N 1
ATOM 690 C CA . PRO A 1 89 ? 3.559 5.242 11.203 1.00 98.00 89 PRO A CA 1
ATOM 691 C C . PRO A 1 89 ? 3.940 5.244 9.718 1.00 98.00 89 PRO A C 1
ATOM 693 O O . PRO A 1 89 ? 4.290 4.211 9.150 1.00 98.00 89 PRO A O 1
ATOM 696 N N . GLY A 1 90 ? 3.888 6.420 9.090 1.00 96.00 90 GLY A N 1
ATOM 697 C CA . GLY A 1 90 ? 4.153 6.584 7.657 1.00 96.00 90 GLY A CA 1
ATOM 698 C C . GLY A 1 90 ? 2.921 6.447 6.754 1.00 96.00 90 GLY A C 1
ATOM 699 O O . GLY A 1 90 ? 3.034 6.688 5.552 1.00 96.00 90 GLY A O 1
ATOM 700 N N . VAL A 1 91 ? 1.744 6.130 7.303 1.00 98.31 91 VAL A N 1
ATOM 701 C CA . VAL A 1 91 ? 0.466 6.203 6.582 1.00 98.31 91 VAL A CA 1
ATOM 702 C C . VAL A 1 91 ? -0.148 7.590 6.759 1.00 98.31 91 VAL A C 1
ATOM 704 O O . VAL A 1 91 ? -0.678 7.920 7.813 1.00 98.31 91 VAL A O 1
ATOM 707 N N . GLY A 1 92 ? -0.070 8.405 5.706 1.00 97.19 92 GLY A N 1
ATOM 708 C CA . GLY A 1 92 ? -0.767 9.691 5.610 1.00 97.19 92 GLY A CA 1
ATOM 709 C C . GLY A 1 92 ? -1.968 9.645 4.661 1.00 97.19 92 GLY A C 1
ATOM 710 O O . GLY A 1 92 ? -2.249 8.614 4.045 1.00 97.19 92 GLY A O 1
ATOM 711 N N . GLU A 1 93 ? -2.631 10.789 4.483 1.00 98.06 93 GLU A N 1
ATOM 712 C CA . GLU A 1 93 ? -3.845 10.929 3.658 1.00 98.06 93 GLU A CA 1
ATOM 713 C C . GLU A 1 93 ? -3.685 10.378 2.234 1.00 98.06 93 GLU A C 1
ATOM 715 O O . GLU A 1 93 ? -4.572 9.681 1.741 1.00 98.06 93 GLU A O 1
ATOM 720 N N . SER A 1 94 ? -2.535 10.604 1.586 1.00 97.94 94 SER A N 1
ATOM 721 C CA . SER A 1 94 ? -2.270 10.095 0.231 1.00 97.94 94 SER A CA 1
ATOM 722 C C . SER A 1 94 ? -2.242 8.567 0.164 1.00 97.94 94 SER A C 1
ATOM 724 O O . SER A 1 94 ? -2.719 7.983 -0.808 1.00 97.94 94 SER A O 1
ATOM 726 N N . VAL A 1 95 ? -1.695 7.905 1.190 1.00 98.38 95 VAL A N 1
ATOM 727 C CA . VAL A 1 95 ? -1.660 6.436 1.266 1.00 98.38 95 VAL A CA 1
ATOM 728 C C . VAL A 1 95 ? -3.066 5.896 1.476 1.00 98.38 95 VAL A C 1
ATOM 730 O O . VAL A 1 95 ? -3.480 4.990 0.755 1.00 98.38 95 VAL A O 1
ATOM 733 N N . ILE A 1 96 ? -3.809 6.482 2.418 1.00 98.69 96 ILE A N 1
ATOM 734 C CA . ILE A 1 96 ? -5.192 6.093 2.709 1.00 98.69 96 ILE A CA 1
ATOM 735 C C . ILE A 1 96 ? -6.045 6.244 1.452 1.00 98.69 96 ILE A C 1
ATOM 737 O O . ILE A 1 96 ? -6.662 5.276 1.019 1.00 98.69 96 ILE A O 1
ATOM 741 N N . THR A 1 97 ? -5.998 7.409 0.806 1.00 98.56 97 THR A N 1
ATOM 742 C CA . THR A 1 97 ? -6.740 7.679 -0.432 1.00 98.56 97 THR A CA 1
ATOM 743 C C . THR A 1 97 ? -6.430 6.641 -1.504 1.00 98.56 97 THR A C 1
ATOM 745 O O . THR A 1 97 ? -7.346 6.085 -2.103 1.00 98.56 97 THR A O 1
ATOM 748 N N . MET A 1 98 ? -5.151 6.321 -1.723 1.00 98.19 98 MET A N 1
ATOM 749 C CA . MET A 1 98 ? -4.759 5.351 -2.746 1.00 98.19 98 MET A CA 1
ATOM 750 C C . MET A 1 98 ? -5.286 3.941 -2.443 1.00 98.19 98 MET A C 1
ATOM 752 O O . MET A 1 98 ? -5.799 3.271 -3.337 1.00 98.19 98 MET A O 1
ATOM 756 N N . LEU A 1 99 ? -5.230 3.505 -1.181 1.00 98.38 99 LEU A N 1
ATOM 757 C CA . LEU A 1 99 ? -5.812 2.228 -0.756 1.00 98.38 99 LEU A CA 1
ATOM 758 C C . LEU A 1 99 ? -7.330 2.207 -0.949 1.00 98.38 99 LEU A C 1
ATOM 760 O O . LEU A 1 99 ? -7.877 1.212 -1.420 1.00 98.38 99 LEU A O 1
ATOM 764 N N . LYS A 1 100 ? -8.013 3.309 -0.632 1.00 98.00 100 LYS A N 1
ATOM 765 C CA . LYS A 1 100 ? -9.470 3.409 -0.764 1.00 98.00 100 LYS A CA 1
ATOM 766 C C . LYS A 1 100 ? -9.926 3.465 -2.217 1.00 98.00 100 LYS A C 1
ATOM 768 O O . LYS A 1 100 ? -10.935 2.848 -2.536 1.00 98.00 100 LYS A O 1
ATOM 773 N N . VAL A 1 101 ? -9.157 4.092 -3.107 1.00 98.12 101 VAL A N 1
ATOM 774 C CA . VAL A 1 101 ? -9.392 4.030 -4.559 1.00 98.12 101 VAL A CA 1
ATOM 775 C C . VAL A 1 101 ? -9.309 2.589 -5.064 1.00 98.12 101 VAL A C 1
ATOM 777 O O . VAL A 1 101 ? -10.197 2.152 -5.791 1.00 98.12 101 VAL A O 1
ATOM 780 N N . VAL A 1 102 ? -8.289 1.828 -4.649 1.00 97.62 102 VAL A N 1
ATOM 781 C CA . VAL A 1 102 ? -8.171 0.404 -5.015 1.00 97.62 102 VAL A CA 1
ATOM 782 C C . VAL A 1 102 ? -9.343 -0.407 -4.460 1.00 97.62 102 VAL A C 1
ATOM 784 O O . VAL A 1 102 ? -9.891 -1.238 -5.176 1.00 97.62 102 VAL A O 1
ATOM 787 N N . HIS A 1 103 ? -9.766 -0.141 -3.220 1.00 97.81 103 HIS A N 1
ATOM 788 C CA . HIS A 1 103 ? -10.912 -0.822 -2.614 1.00 97.81 103 HIS A CA 1
ATOM 789 C C . HIS A 1 103 ? -12.210 -0.568 -3.386 1.00 97.81 103 HIS A C 1
ATOM 791 O O . HIS A 1 103 ? -12.923 -1.511 -3.708 1.00 97.81 103 HIS A O 1
ATOM 797 N N . ALA A 1 104 ? -12.486 0.693 -3.732 1.00 97.88 104 ALA A N 1
ATOM 798 C CA . ALA A 1 104 ? -13.673 1.072 -4.496 1.00 97.88 104 ALA A CA 1
ATOM 799 C C . ALA A 1 104 ? -13.687 0.475 -5.911 1.00 97.88 104 ALA A C 1
ATOM 801 O O . ALA A 1 104 ? -14.756 0.185 -6.431 1.00 97.88 104 ALA A O 1
ATOM 802 N N . ALA A 1 105 ? -12.522 0.281 -6.537 1.00 96.56 105 ALA A N 1
ATOM 803 C CA . ALA A 1 105 ? -12.429 -0.312 -7.871 1.00 96.56 105 ALA A CA 1
ATOM 804 C C . ALA A 1 105 ? -12.684 -1.831 -7.896 1.00 96.56 105 ALA A C 1
ATOM 806 O O . ALA A 1 105 ? -12.920 -2.384 -8.967 1.00 96.56 105 ALA A O 1
ATOM 807 N N . ALA A 1 106 ? -12.593 -2.504 -6.746 1.00 85.75 106 ALA A N 1
ATOM 808 C CA . ALA A 1 106 ? -12.845 -3.938 -6.609 1.00 85.75 106 ALA A CA 1
ATOM 809 C C . ALA A 1 106 ? -14.295 -4.266 -6.200 1.00 85.75 106 ALA A C 1
ATOM 811 O O . ALA A 1 106 ? -14.623 -5.447 -6.068 1.00 85.75 106 ALA A O 1
ATOM 812 N N . ALA A 1 107 ? -15.116 -3.237 -5.957 1.00 62.91 107 ALA A N 1
ATOM 813 C CA . ALA A 1 107 ? -16.508 -3.343 -5.525 1.00 62.91 107 ALA A CA 1
ATOM 814 C C . ALA A 1 107 ? -17.493 -3.468 -6.697 1.00 62.91 107 ALA A C 1
ATOM 816 O O . ALA A 1 107 ? -17.198 -2.939 -7.794 1.00 62.91 107 ALA A O 1
#

Secondary structure (DSSP, 8-state):
--------------------TTTTHHHHHHHHHHHH-GGGS-HHHHHHHHHHHH-SSS--HHHHHHHHHHHSSHHHHHHS-HHHHHTSTT--HHHHHHHHHHHHHT-

pLDDT: mean 86.25, std 19.94, range [38.81, 98.81]

Solvent-accessible surface area (backbone atoms only — not comparable to full-atom values): 6619 Å² total; per-residue (Å²): 143,87,83,82,86,77,85,90,85,78,90,70,74,76,78,69,75,73,71,65,77,69,74,58,40,70,56,55,50,56,47,48,40,74,75,59,36,70,89,71,44,58,47,41,58,56,40,30,59,53,46,50,78,51,38,95,69,83,86,46,59,68,57,22,46,51,46,29,72,74,51,66,37,50,68,42,48,34,67,48,56,66,75,66,50,55,72,39,88,92,44,47,70,55,45,51,50,48,33,46,52,56,38,60,71,76,104